Protein AF-A0A0L0UMS0-F1 (afdb_monomer)

Organism: NCBI:txid1165861

Solvent-accessible surface area (backbone atoms only — not comparable to full-atom values): 10016 Å² total; per-residue (Å²): 131,85,81,78,74,52,71,62,75,59,42,48,64,56,51,53,52,51,35,46,75,73,74,41,91,70,58,44,76,54,35,18,38,38,42,30,41,68,34,58,50,101,83,70,46,75,68,83,46,66,45,78,47,78,34,28,46,50,54,46,37,62,67,50,50,53,75,68,57,33,38,83,79,49,47,45,86,87,37,47,44,22,42,56,54,44,95,85,83,54,57,63,49,79,50,89,66,93,75,47,70,36,58,52,28,42,51,28,49,74,62,32,48,57,62,53,49,52,51,50,44,61,73,72,64,61,49,98,43,77,63,50,49,51,49,50,51,49,54,52,51,51,50,52,32,51,51,50,47,52,51,39,51,51,32,44,76,72,61,78,33,55,74,68,59,40,50,54,51,51,56,62,52,72,111

Structure (mmCIF, N/CA/C/O backbone):
data_AF-A0A0L0UMS0-F1
#
_entry.id   AF-A0A0L0UMS0-F1
#
loop_
_atom_site.group_PDB
_atom_site.id
_atom_site.type_symbol
_atom_site.label_atom_id
_atom_site.label_alt_id
_atom_site.label_comp_id
_atom_site.label_asym_id
_atom_site.label_entity_id
_atom_site.label_seq_id
_atom_site.pdbx_PDB_ins_code
_atom_site.Cartn_x
_atom_site.Cartn_y
_atom_site.Cartn_z
_atom_site.occupancy
_atom_site.B_iso_or_equiv
_atom_site.auth_seq_id
_atom_site.auth_comp_id
_atom_site.auth_asym_id
_atom_site.auth_atom_id
_atom_site.pdbx_PDB_model_num
ATOM 1 N N . MET A 1 1 ? -10.111 -7.925 28.839 1.00 44.91 1 MET A N 1
ATOM 2 C CA . MET A 1 1 ? -10.448 -7.737 27.411 1.00 44.91 1 MET A CA 1
ATOM 3 C C . MET A 1 1 ? -9.152 -7.805 26.624 1.00 44.91 1 MET A C 1
ATOM 5 O O . MET A 1 1 ? -8.238 -7.063 26.964 1.00 44.91 1 MET A O 1
ATOM 9 N N .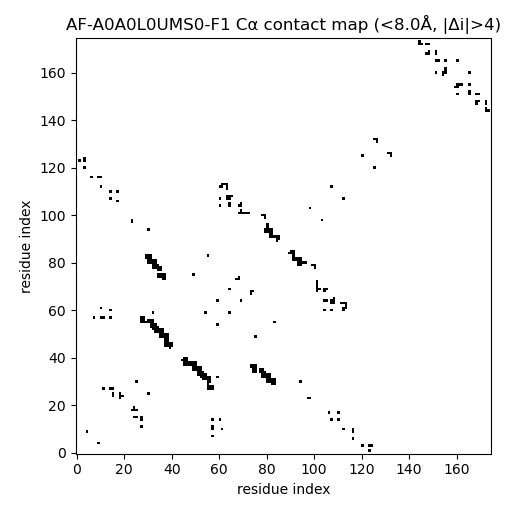 ALA A 1 2 ? -9.025 -8.723 25.664 1.00 52.72 2 ALA A N 1
ATOM 10 C CA . ALA A 1 2 ? -7.832 -8.788 24.820 1.00 52.72 2 ALA A CA 1
ATOM 11 C C . ALA A 1 2 ? -7.740 -7.506 23.973 1.00 52.72 2 ALA A C 1
ATOM 13 O O . ALA A 1 2 ? -8.737 -7.077 23.391 1.00 52.72 2 ALA A O 1
ATOM 14 N N . LYS A 1 3 ? -6.570 -6.860 23.952 1.00 70.75 3 LYS A N 1
ATOM 15 C CA . LYS A 1 3 ? -6.331 -5.658 23.145 1.00 70.75 3 LYS A CA 1
ATOM 16 C C . LYS A 1 3 ? -6.299 -6.077 21.671 1.00 70.75 3 LYS A C 1
ATOM 18 O O . LYS A 1 3 ? -5.411 -6.823 21.272 1.00 70.75 3 LYS A O 1
ATOM 23 N N . ILE A 1 4 ? -7.286 -5.637 20.891 1.00 76.75 4 ILE A N 1
ATOM 24 C CA . ILE A 1 4 ? -7.327 -5.849 19.437 1.00 76.75 4 ILE A CA 1
ATOM 25 C C . ILE A 1 4 ? -6.162 -5.075 18.812 1.00 76.75 4 ILE A C 1
ATOM 27 O O . ILE A 1 4 ? -5.968 -3.901 19.133 1.00 76.75 4 ILE A O 1
ATOM 31 N N . GLN A 1 5 ? 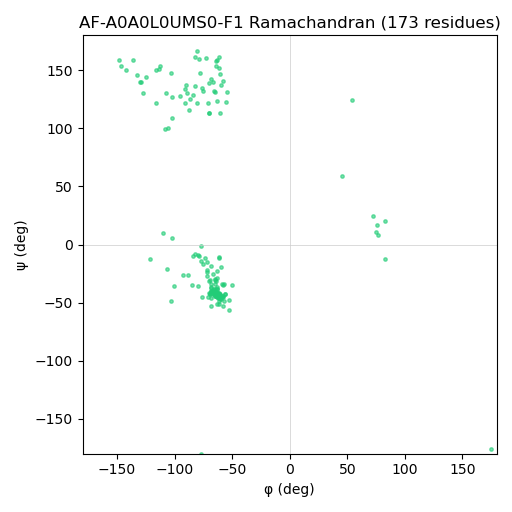-5.400 -5.731 17.938 1.00 78.44 5 GLN A N 1
ATOM 32 C CA . GLN A 1 5 ? -4.320 -5.091 17.193 1.00 78.44 5 GLN A CA 1
ATOM 33 C C . GLN A 1 5 ? -4.887 -4.065 16.213 1.00 78.44 5 GLN A C 1
ATOM 35 O O . GLN A 1 5 ? -5.901 -4.299 15.539 1.00 78.44 5 GLN A O 1
ATOM 40 N N . THR A 1 6 ? -4.211 -2.926 16.108 1.00 83.06 6 THR A N 1
ATOM 41 C CA . THR A 1 6 ? -4.464 -1.978 15.026 1.00 83.06 6 THR A CA 1
ATOM 42 C C . THR A 1 6 ? -4.135 -2.622 13.678 1.00 83.06 6 THR A C 1
ATOM 44 O O . THR A 1 6 ? -3.384 -3.593 13.588 1.00 83.06 6 THR A O 1
ATOM 47 N N . VAL A 1 7 ? -4.706 -2.078 12.604 1.00 80.31 7 VAL A N 1
ATOM 48 C CA . VAL A 1 7 ? -4.459 -2.580 11.246 1.00 80.31 7 VAL A CA 1
ATOM 49 C C . VAL A 1 7 ? -2.975 -2.518 10.867 1.00 80.31 7 VAL A C 1
ATOM 51 O O . VAL A 1 7 ? -2.488 -3.413 10.188 1.00 80.31 7 VAL A O 1
ATOM 54 N N . VAL A 1 8 ? -2.253 -1.506 11.358 1.00 81.62 8 VAL A N 1
ATOM 55 C CA . VAL A 1 8 ? -0.811 -1.332 11.138 1.00 81.62 8 VAL A CA 1
ATOM 56 C C . VAL A 1 8 ? -0.023 -2.426 11.856 1.00 81.62 8 VAL A C 1
ATOM 58 O O . VAL A 1 8 ? 0.710 -3.156 11.197 1.00 81.62 8 VAL A O 1
ATOM 61 N N . GLU A 1 9 ? -0.252 -2.611 13.163 1.00 83.38 9 GLU A N 1
ATOM 62 C CA . GLU A 1 9 ? 0.414 -3.652 13.968 1.00 83.38 9 GLU A CA 1
ATOM 63 C C . GLU A 1 9 ? 0.192 -5.064 13.397 1.00 83.38 9 GLU A C 1
ATOM 65 O O . GLU A 1 9 ? 1.082 -5.907 13.462 1.00 83.38 9 GLU A O 1
ATOM 70 N N . PHE A 1 10 ? -0.983 -5.317 12.812 1.00 86.56 10 PHE A N 1
ATOM 71 C CA . PHE A 1 10 ? -1.305 -6.595 12.181 1.00 86.56 10 PHE A CA 1
ATOM 72 C C . PHE A 1 10 ? -0.636 -6.772 10.809 1.00 86.56 10 PHE A C 1
ATOM 74 O O . PHE A 1 10 ? -0.129 -7.847 10.490 1.00 86.56 10 PHE A O 1
ATOM 81 N N . ALA A 1 11 ? -0.684 -5.742 9.964 1.00 89.00 11 ALA A N 1
ATOM 82 C CA . ALA A 1 11 ? -0.319 -5.856 8.556 1.00 89.00 11 ALA A CA 1
ATOM 83 C C . ALA A 1 11 ? 1.180 -5.700 8.296 1.00 89.00 11 ALA A C 1
ATOM 85 O O . ALA A 1 11 ? 1.709 -6.374 7.412 1.00 89.00 11 ALA A O 1
ATOM 86 N N . GLN A 1 12 ? 1.859 -4.844 9.061 1.00 90.12 12 GLN A N 1
ATOM 87 C CA . GLN A 1 12 ? 3.285 -4.571 8.904 1.00 90.12 12 GLN A CA 1
ATOM 88 C C . GLN A 1 12 ? 4.150 -5.845 8.909 1.00 90.12 12 GLN A C 1
ATOM 90 O O . GLN A 1 12 ? 4.813 -6.091 7.899 1.00 90.12 12 GLN A O 1
ATOM 95 N N . PRO A 1 13 ? 4.106 -6.714 9.941 1.00 94.88 13 PRO A N 1
ATOM 96 C CA . PRO A 1 13 ? 4.968 -7.898 9.973 1.00 94.88 13 PRO A CA 1
ATOM 97 C C . PRO A 1 13 ? 4.651 -8.898 8.850 1.00 94.88 13 PRO A C 1
ATOM 99 O O . PRO A 1 13 ? 5.540 -9.600 8.364 1.00 94.88 13 PRO A O 1
ATOM 102 N N . LEU A 1 14 ? 3.389 -8.967 8.409 1.00 94.75 14 LEU A N 1
ATOM 103 C CA . LEU A 1 14 ? 2.972 -9.838 7.306 1.00 94.75 14 LEU A CA 1
ATOM 104 C C . LEU A 1 14 ? 3.539 -9.356 5.968 1.00 94.75 14 LEU A C 1
ATOM 106 O O . LEU A 1 14 ? 4.015 -10.171 5.177 1.00 94.75 14 LEU A O 1
ATOM 110 N N . LEU A 1 15 ? 3.505 -8.044 5.731 1.00 94.25 15 LEU A N 1
ATOM 111 C CA . LEU A 1 15 ? 4.053 -7.440 4.524 1.00 94.25 15 LEU A CA 1
ATOM 112 C C . LEU A 1 15 ? 5.581 -7.548 4.483 1.00 94.25 15 LEU A C 1
ATOM 114 O O . LEU A 1 15 ? 6.127 -7.961 3.465 1.00 94.25 15 LEU A O 1
ATOM 118 N N . GLU A 1 16 ? 6.262 -7.235 5.587 1.00 95.12 16 GLU A N 1
ATOM 119 C CA . GLU A 1 16 ? 7.722 -7.364 5.701 1.00 95.12 16 GLU A CA 1
ATOM 120 C C . GLU A 1 16 ? 8.177 -8.804 5.429 1.00 95.12 16 GLU A C 1
ATOM 122 O O . GLU A 1 16 ? 9.110 -9.034 4.661 1.00 95.12 16 GLU A O 1
ATOM 127 N N . THR A 1 17 ? 7.471 -9.790 5.991 1.00 95.94 17 THR A N 1
ATOM 128 C CA . THR A 1 17 ? 7.754 -11.213 5.753 1.00 95.94 17 THR A CA 1
ATOM 129 C C . THR A 1 17 ? 7.553 -11.592 4.285 1.00 95.94 17 THR A C 1
ATOM 131 O O . THR A 1 17 ? 8.392 -12.283 3.707 1.00 95.94 17 THR A O 1
ATOM 134 N N . ALA A 1 18 ? 6.463 -11.133 3.662 1.00 95.50 18 ALA A N 1
ATOM 135 C CA . ALA A 1 18 ? 6.178 -11.415 2.256 1.00 95.50 18 ALA A CA 1
ATOM 136 C C . ALA A 1 18 ? 7.235 -10.805 1.321 1.00 95.50 18 ALA A C 1
ATOM 138 O O . ALA A 1 18 ? 7.735 -11.491 0.431 1.00 95.50 18 ALA A O 1
ATOM 139 N N . LEU A 1 19 ? 7.627 -9.549 1.560 1.00 95.56 19 LEU A N 1
ATOM 140 C CA . LEU A 1 19 ? 8.690 -8.878 0.809 1.00 95.56 19 LEU A CA 1
ATOM 141 C C . LEU A 1 19 ? 10.029 -9.600 0.968 1.00 95.56 19 LEU A C 1
ATOM 143 O O . LEU A 1 19 ? 10.700 -9.876 -0.027 1.00 95.56 19 LEU A O 1
ATOM 147 N N . LYS A 1 20 ? 10.376 -9.994 2.197 1.00 95.12 20 LYS A N 1
ATOM 148 C CA . LYS A 1 20 ? 11.607 -10.735 2.475 1.00 95.12 20 LYS A CA 1
ATOM 149 C C . LYS A 1 20 ? 11.644 -12.085 1.760 1.00 95.12 20 LYS A C 1
ATOM 151 O O . LYS A 1 20 ? 12.670 -12.437 1.186 1.00 95.12 20 LYS A O 1
ATOM 156 N N . HIS A 1 21 ? 10.536 -12.830 1.744 1.00 95.06 21 HIS A N 1
ATOM 157 C CA . HIS A 1 21 ? 10.436 -14.082 0.984 1.00 95.06 21 HIS A CA 1
ATOM 158 C C . HIS A 1 21 ? 10.561 -13.874 -0.530 1.00 95.06 21 HIS A C 1
ATOM 160 O O . HIS A 1 21 ? 11.109 -14.735 -1.212 1.00 95.06 21 HIS A O 1
ATOM 166 N N . ALA A 1 22 ? 10.107 -12.730 -1.045 1.00 92.81 22 ALA A N 1
ATOM 167 C CA . ALA A 1 22 ? 10.309 -12.332 -2.436 1.00 92.81 22 ALA A CA 1
ATOM 168 C C . ALA A 1 22 ? 11.734 -11.807 -2.725 1.00 92.81 22 ALA A C 1
ATOM 170 O O . ALA A 1 22 ? 12.042 -11.475 -3.865 1.00 92.81 22 ALA A O 1
ATOM 171 N N . GLY A 1 23 ? 12.617 -11.746 -1.719 1.00 94.00 23 GLY A N 1
ATOM 172 C CA . GLY A 1 23 ? 13.999 -11.280 -1.867 1.00 94.00 23 GLY A CA 1
ATOM 173 C C . GLY A 1 23 ? 14.154 -9.758 -1.833 1.00 94.00 23 GLY A C 1
ATOM 174 O O . GLY A 1 23 ? 15.159 -9.233 -2.313 1.00 94.00 23 GLY A O 1
ATOM 175 N N . HIS A 1 24 ? 13.176 -9.040 -1.279 1.00 93.38 24 HIS A N 1
ATOM 176 C CA . HIS A 1 24 ? 13.189 -7.586 -1.174 1.00 93.38 24 HIS A CA 1
ATOM 177 C C . HIS A 1 24 ? 13.207 -7.145 0.290 1.00 93.38 24 HIS A C 1
ATOM 179 O O . HIS A 1 24 ? 12.296 -7.446 1.056 1.00 93.38 24 HIS A O 1
ATOM 185 N N . GLU A 1 25 ? 14.228 -6.379 0.667 1.00 90.69 25 GLU A N 1
ATOM 186 C CA . GLU A 1 25 ? 14.317 -5.735 1.977 1.00 90.69 25 GLU A CA 1
ATOM 187 C C . GLU A 1 25 ? 14.101 -4.232 1.792 1.00 90.69 25 GLU A C 1
ATOM 189 O O . GLU A 1 25 ? 14.985 -3.504 1.345 1.00 90.69 25 GLU A O 1
ATOM 194 N N . LEU A 1 26 ? 12.878 -3.783 2.068 1.00 91.56 26 LEU A N 1
ATOM 195 C CA . LEU A 1 26 ? 12.476 -2.382 2.004 1.00 91.56 26 LEU A CA 1
ATOM 196 C C . LEU A 1 26 ? 11.795 -2.013 3.317 1.00 91.56 26 LEU A C 1
ATOM 198 O O . LEU A 1 26 ? 10.991 -2.786 3.838 1.00 91.56 26 LEU A O 1
ATOM 202 N N . ASP A 1 27 ? 12.077 -0.814 3.819 1.00 91.06 27 ASP A N 1
ATOM 203 C CA . ASP A 1 27 ? 11.333 -0.255 4.944 1.00 91.06 27 ASP A CA 1
ATOM 204 C C . ASP A 1 27 ? 9.915 0.089 4.470 1.00 91.06 27 ASP A C 1
ATOM 206 O O . ASP A 1 27 ? 9.730 0.972 3.626 1.00 91.06 27 ASP A O 1
ATOM 210 N N . VAL A 1 28 ? 8.916 -0.627 4.987 1.00 90.62 28 VAL A N 1
ATOM 211 C CA . VAL A 1 28 ? 7.530 -0.524 4.516 1.00 90.62 28 VAL A CA 1
ATOM 212 C C . VAL A 1 28 ? 6.829 0.777 4.915 1.00 90.62 28 VAL A C 1
ATOM 214 O O . VAL A 1 28 ? 5.786 1.107 4.340 1.00 90.62 28 VAL A O 1
ATOM 217 N N . GLU A 1 29 ? 7.382 1.530 5.867 1.00 88.19 29 GLU A N 1
ATOM 218 C CA . GLU A 1 29 ? 6.846 2.814 6.322 1.00 88.19 29 GLU A CA 1
ATOM 219 C C . GLU A 1 29 ? 7.575 4.013 5.711 1.00 88.19 29 GLU A C 1
ATOM 221 O O . GLU A 1 29 ? 6.943 5.039 5.436 1.00 88.19 29 GLU A O 1
ATOM 226 N N . GLN A 1 30 ? 8.888 3.891 5.502 1.00 87.94 30 GLN A N 1
ATOM 227 C CA . GLN A 1 30 ? 9.735 4.966 4.977 1.00 87.94 30 GLN A CA 1
ATOM 228 C C . GLN A 1 30 ? 9.879 4.929 3.455 1.00 87.94 30 GLN A C 1
ATOM 230 O O . GLN A 1 30 ? 10.090 5.971 2.829 1.00 87.94 30 GLN A O 1
ATOM 235 N N . THR A 1 31 ? 9.730 3.754 2.840 1.00 92.25 31 THR A N 1
ATOM 236 C CA . THR A 1 31 ? 9.681 3.634 1.381 1.00 92.25 31 THR A CA 1
ATOM 237 C C . THR A 1 31 ? 8.264 3.910 0.905 1.00 92.25 31 THR A C 1
ATOM 239 O O . THR A 1 31 ? 7.292 3.307 1.372 1.00 92.25 31 THR A O 1
ATOM 242 N N . CYS A 1 32 ? 8.136 4.814 -0.059 1.00 92.38 32 CYS A N 1
ATOM 243 C CA . CYS A 1 32 ? 6.863 5.183 -0.648 1.00 92.38 32 CYS A CA 1
ATOM 244 C C . CYS A 1 32 ? 6.771 4.760 -2.114 1.00 92.38 32 CYS A C 1
ATOM 246 O O . CYS A 1 32 ? 7.752 4.724 -2.850 1.00 92.38 32 CYS A O 1
ATOM 248 N N . LEU A 1 33 ? 5.549 4.490 -2.556 1.00 93.31 33 LEU A N 1
ATOM 249 C CA . LEU A 1 33 ? 5.178 4.342 -3.953 1.00 93.31 33 LEU A CA 1
ATOM 250 C C . LEU A 1 33 ? 4.650 5.669 -4.468 1.00 93.31 33 LEU A C 1
ATOM 252 O O . LEU A 1 33 ? 3.716 6.230 -3.895 1.00 93.31 33 LEU A O 1
ATOM 256 N N . ARG A 1 34 ? 5.203 6.144 -5.583 1.00 93.94 34 ARG A N 1
ATOM 257 C CA . ARG A 1 34 ? 4.610 7.202 -6.402 1.00 93.94 34 ARG A CA 1
AT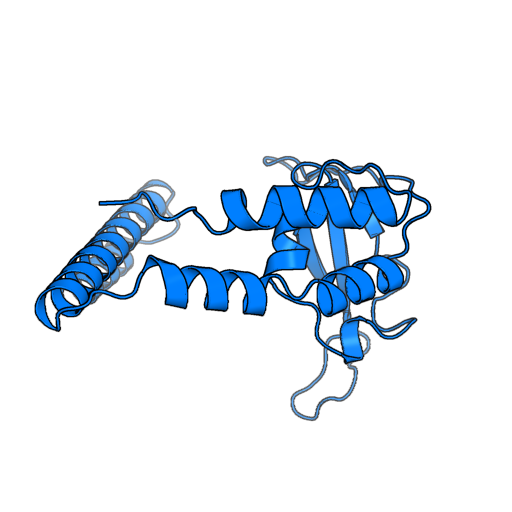OM 258 C C . ARG A 1 34 ? 3.973 6.546 -7.618 1.00 93.94 34 ARG A C 1
ATOM 260 O O . ARG A 1 34 ? 4.677 6.061 -8.500 1.00 93.94 34 ARG A O 1
ATOM 267 N N . LEU A 1 35 ? 2.646 6.536 -7.660 1.00 92.25 35 LEU A N 1
ATOM 268 C CA . LEU A 1 35 ? 1.864 5.910 -8.724 1.00 92.25 35 LEU A CA 1
ATOM 269 C C . LEU A 1 35 ? 1.235 6.979 -9.605 1.00 92.25 35 LEU A C 1
ATOM 271 O O . LEU A 1 35 ? 0.582 7.892 -9.101 1.00 92.25 35 LEU A O 1
ATOM 275 N N . TYR A 1 36 ? 1.388 6.844 -10.915 1.00 92.69 36 TYR A N 1
ATOM 276 C CA . TYR A 1 36 ? 0.702 7.667 -11.904 1.00 92.69 36 TYR A CA 1
ATOM 277 C C . TYR A 1 36 ? -0.398 6.833 -12.552 1.00 92.69 36 TYR A C 1
ATOM 279 O O . TYR A 1 36 ? -0.144 6.003 -13.427 1.00 92.69 36 TYR A O 1
ATOM 287 N N . VAL A 1 37 ? -1.620 7.053 -12.075 1.00 89.62 37 VAL A N 1
ATOM 288 C CA . VAL A 1 37 ? -2.819 6.316 -12.481 1.00 89.62 37 VAL A CA 1
ATOM 289 C C . VAL A 1 37 ? -3.449 7.019 -13.683 1.00 89.62 37 VAL A C 1
ATOM 291 O O . VAL A 1 37 ? -3.628 8.241 -13.612 1.00 89.62 37 VAL A O 1
ATOM 294 N N . PRO A 1 38 ? -3.775 6.310 -14.777 1.00 89.38 38 PRO A N 1
ATOM 295 C CA . PRO A 1 38 ? -4.449 6.919 -15.919 1.00 89.38 38 PRO A CA 1
ATOM 296 C C . PRO A 1 38 ? -5.798 7.512 -15.496 1.00 89.38 38 PRO A C 1
ATOM 298 O O . PRO A 1 38 ? -6.540 6.914 -14.720 1.00 89.38 38 PRO A O 1
ATOM 301 N N . VAL A 1 39 ? -6.106 8.710 -15.990 1.00 90.44 39 VAL A N 1
ATOM 302 C CA . VAL A 1 39 ? -7.399 9.361 -15.765 1.00 90.44 39 VAL A CA 1
ATOM 303 C C . VAL A 1 39 ? -8.373 8.893 -16.834 1.00 90.44 39 VAL A C 1
ATOM 305 O O . VAL A 1 39 ? -8.111 9.034 -18.035 1.00 90.44 39 VAL A O 1
ATOM 308 N N . GLU A 1 40 ? -9.504 8.372 -16.387 1.00 89.50 40 GLU A N 1
ATOM 309 C CA . GLU A 1 40 ? -10.608 7.943 -17.238 1.00 89.50 40 GLU A CA 1
ATOM 310 C C . GLU A 1 40 ? -11.747 8.967 -17.206 1.00 89.50 40 GLU A C 1
ATOM 312 O O . GLU A 1 40 ? -11.952 9.660 -16.206 1.00 89.50 40 GLU A O 1
ATOM 317 N N . ASP A 1 41 ? -12.460 9.097 -18.325 1.00 89.56 41 ASP A N 1
ATOM 318 C CA . ASP A 1 41 ? -13.697 9.870 -18.397 1.00 89.56 41 ASP A CA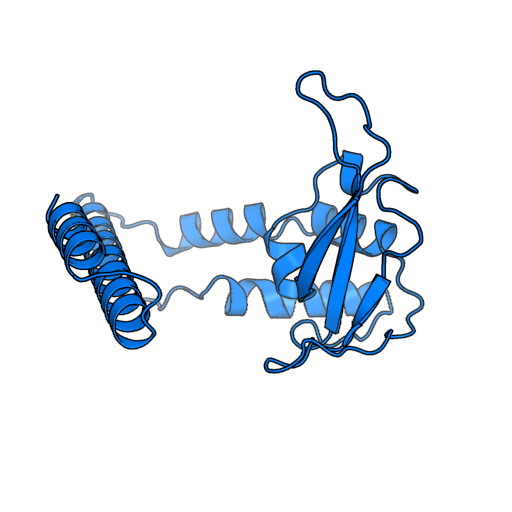 1
ATOM 319 C C . ASP A 1 41 ? -14.884 9.103 -17.781 1.00 89.56 41 ASP A C 1
ATOM 321 O O . ASP A 1 41 ? -14.756 7.970 -17.314 1.00 89.56 41 ASP A O 1
ATOM 325 N N . ALA A 1 42 ? -16.074 9.711 -17.793 1.00 88.69 42 ALA A N 1
ATOM 326 C CA . ALA A 1 42 ? -17.293 9.099 -17.253 1.00 88.69 42 ALA A CA 1
ATOM 327 C C . ALA A 1 42 ? -17.710 7.786 -17.954 1.00 88.69 42 ALA A C 1
ATOM 329 O O . ALA A 1 42 ? -18.601 7.094 -17.465 1.00 88.69 42 ALA A O 1
ATOM 330 N N . PHE A 1 43 ? -17.085 7.443 -19.084 1.00 87.50 43 PHE A N 1
ATOM 331 C CA . PHE A 1 43 ? -17.340 6.237 -19.867 1.00 87.50 43 PHE A CA 1
ATOM 332 C C . PHE A 1 43 ? -16.181 5.228 -19.790 1.00 87.50 43 PHE A C 1
ATOM 334 O O . PHE A 1 43 ? -16.167 4.265 -20.559 1.00 87.50 43 PHE A O 1
ATOM 341 N N . GLY A 1 44 ? -15.206 5.437 -18.895 1.00 82.12 44 GLY A N 1
ATOM 342 C CA . GLY A 1 44 ? -14.058 4.544 -18.714 1.00 82.12 44 GLY A CA 1
ATOM 343 C C . GLY A 1 44 ? -12.996 4.662 -19.812 1.00 82.12 44 GLY A C 1
ATOM 344 O O . GLY A 1 44 ? -12.173 3.764 -19.980 1.00 82.12 44 GLY A O 1
ATOM 345 N N . ARG A 1 45 ? -13.002 5.737 -20.613 1.00 86.38 45 ARG A N 1
ATOM 346 C CA . ARG A 1 45 ? -11.991 5.947 -21.660 1.00 86.38 45 ARG A CA 1
ATOM 347 C C . ARG A 1 45 ? -10.822 6.748 -21.116 1.00 86.38 45 ARG A C 1
ATOM 349 O O . ARG A 1 45 ? -11.004 7.795 -20.496 1.00 86.38 45 ARG A O 1
ATOM 356 N N . ARG A 1 46 ? -9.601 6.294 -21.411 1.00 87.44 46 ARG A N 1
ATOM 357 C CA . ARG A 1 46 ? -8.374 7.004 -21.031 1.00 87.44 46 ARG A CA 1
ATOM 358 C C . ARG A 1 46 ? -8.316 8.368 -21.716 1.00 87.44 46 ARG A C 1
ATOM 360 O O . ARG A 1 46 ? -8.307 8.462 -22.939 1.00 87.44 46 ARG A O 1
ATOM 367 N N . THR A 1 47 ? -8.197 9.411 -20.906 1.00 88.56 47 THR A N 1
ATOM 368 C CA . THR A 1 47 ? -8.104 10.814 -21.350 1.00 88.56 47 THR A CA 1
ATOM 369 C C . THR A 1 47 ? -6.692 11.228 -21.776 1.00 88.56 47 THR A C 1
ATOM 371 O O . THR A 1 47 ? -6.491 12.333 -22.268 1.00 88.56 47 THR A O 1
ATOM 374 N N . GLY A 1 48 ? -5.693 10.368 -21.544 1.00 86.88 48 GLY A N 1
ATOM 375 C CA . GLY A 1 48 ? -4.268 10.684 -21.704 1.00 86.88 48 GLY A CA 1
ATOM 376 C C . GLY A 1 48 ? -3.647 11.408 -20.500 1.00 86.88 48 GLY A C 1
ATOM 377 O O . GLY A 1 48 ? -2.424 11.480 -20.404 1.00 86.88 48 GLY A O 1
ATOM 378 N N . GLY A 1 49 ? -4.464 11.897 -19.561 1.00 90.44 49 GLY A N 1
ATOM 379 C CA . GLY A 1 49 ? -4.002 12.458 -18.294 1.00 90.44 49 GLY A CA 1
ATOM 380 C C . GLY A 1 49 ? -3.642 11.386 -17.264 1.00 90.44 49 GLY A C 1
ATOM 381 O O . GLY A 1 49 ? -4.121 10.252 -17.327 1.00 90.44 49 GLY A O 1
ATOM 382 N N . PHE A 1 50 ? -2.832 11.767 -16.275 1.00 91.00 50 PHE A N 1
ATOM 383 C CA . PHE A 1 50 ? -2.478 10.915 -15.141 1.00 91.00 50 PHE A CA 1
ATOM 384 C C . PHE A 1 50 ? -2.691 11.653 -13.824 1.00 91.00 50 PHE A C 1
ATOM 386 O O . PHE A 1 50 ? -2.345 12.826 -13.691 1.00 91.00 50 PHE A O 1
ATOM 393 N N . LYS A 1 51 ? -3.214 10.942 -12.824 1.00 90.31 51 LYS A N 1
ATOM 394 C CA . LYS A 1 51 ? -3.281 11.410 -11.442 1.00 90.31 51 LYS A CA 1
ATOM 395 C C . LYS A 1 51 ? -2.173 10.746 -10.639 1.00 90.31 51 LYS A C 1
ATOM 397 O O . LYS A 1 51 ? -2.074 9.520 -10.611 1.00 90.31 51 LYS A O 1
ATOM 402 N N . SER A 1 52 ? -1.365 11.550 -9.954 1.00 89.38 52 SER A N 1
ATOM 403 C CA . SER A 1 52 ? -0.355 11.024 -9.042 1.00 89.38 52 SER A CA 1
ATOM 404 C C . SER A 1 52 ? -0.958 10.680 -7.682 1.00 89.38 52 SER A C 1
ATOM 406 O O . SER A 1 52 ? -1.701 11.483 -7.114 1.00 89.38 52 SER A O 1
ATOM 408 N N . LYS A 1 53 ? -0.580 9.532 -7.130 1.00 89.44 53 LYS A N 1
ATOM 409 C CA . LYS A 1 53 ? -0.839 9.137 -5.744 1.00 89.44 53 LYS A CA 1
ATOM 410 C C . LYS A 1 53 ? 0.487 8.778 -5.069 1.00 89.44 53 LYS A C 1
ATOM 412 O O . LYS A 1 53 ? 1.364 8.213 -5.723 1.00 89.44 53 LYS A O 1
ATOM 417 N N . THR A 1 54 ? 0.624 9.095 -3.782 1.00 87.50 54 THR A N 1
ATOM 418 C CA . THR A 1 54 ? 1.773 8.680 -2.965 1.00 87.50 54 THR A CA 1
ATOM 419 C C . THR A 1 54 ? 1.301 7.989 -1.703 1.00 87.50 54 THR A C 1
ATOM 421 O O . THR A 1 54 ? 0.463 8.537 -0.992 1.00 87.50 54 THR A O 1
ATOM 424 N N . PHE A 1 55 ? 1.868 6.819 -1.427 1.00 89.56 55 PHE A N 1
ATOM 425 C CA . PHE A 1 55 ? 1.583 6.015 -0.239 1.00 89.56 55 PHE A CA 1
ATOM 426 C C . PHE A 1 55 ? 2.872 5.363 0.252 1.00 89.56 55 PHE A C 1
ATOM 428 O O . PHE A 1 55 ? 3.721 5.040 -0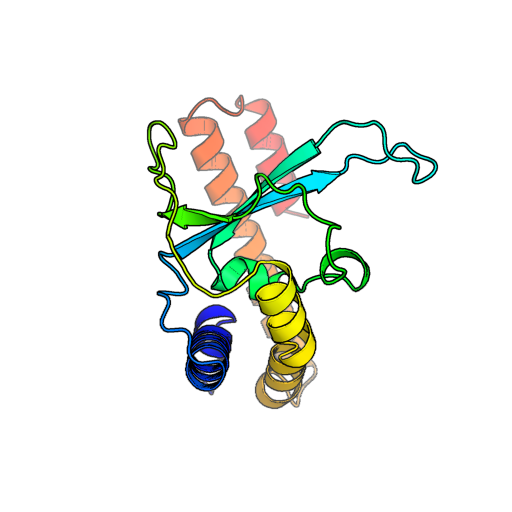.576 1.00 89.56 55 PHE A O 1
ATOM 435 N N . SER A 1 56 ? 3.026 5.112 1.554 1.00 91.62 56 SER A N 1
ATOM 436 C CA . SER A 1 56 ? 4.025 4.125 2.001 1.00 91.62 56 SER A CA 1
ATOM 437 C C . SER A 1 56 ? 3.695 2.733 1.445 1.00 91.62 56 SER A C 1
ATOM 439 O O . SER A 1 56 ? 2.553 2.486 1.042 1.00 91.62 56 SER A O 1
ATOM 441 N N . LEU A 1 57 ? 4.660 1.806 1.422 1.00 92.44 57 LEU A N 1
ATOM 442 C CA . LEU A 1 57 ? 4.388 0.423 0.996 1.00 92.44 57 LEU A CA 1
ATOM 443 C C . LEU A 1 57 ? 3.275 -0.206 1.832 1.00 92.44 57 LEU A C 1
ATOM 445 O O . LEU A 1 57 ? 2.361 -0.816 1.281 1.00 92.44 57 LEU A O 1
ATOM 449 N N . LEU A 1 58 ? 3.302 0.012 3.149 1.00 90.06 58 LEU A N 1
ATOM 450 C CA . LEU A 1 58 ? 2.260 -0.476 4.043 1.00 90.06 58 LEU A CA 1
ATOM 451 C C . LEU A 1 58 ? 0.889 0.110 3.693 1.00 90.06 58 LEU A C 1
ATOM 453 O O . LEU A 1 58 ? -0.091 -0.624 3.585 1.00 90.06 58 LEU A O 1
ATOM 457 N N . GLN A 1 59 ? 0.807 1.424 3.477 1.00 86.75 59 GLN A N 1
ATOM 458 C CA . GLN A 1 59 ? -0.446 2.071 3.091 1.00 86.75 59 GLN A CA 1
ATOM 459 C C . GLN A 1 59 ? -0.953 1.561 1.741 1.00 86.75 59 GLN A C 1
ATOM 461 O O . GLN A 1 59 ? -2.149 1.317 1.600 1.00 86.75 59 GLN A O 1
ATOM 466 N N . ALA A 1 60 ? -0.072 1.384 0.757 1.00 87.56 60 ALA A N 1
ATOM 467 C CA . ALA A 1 60 ? -0.442 0.849 -0.547 1.00 87.56 60 ALA A CA 1
ATOM 468 C C . ALA A 1 60 ? -0.984 -0.583 -0.433 1.00 87.56 60 ALA A C 1
ATOM 470 O O . ALA A 1 60 ? -2.052 -0.874 -0.964 1.00 87.56 60 ALA A O 1
ATOM 471 N N . ALA A 1 61 ? -0.311 -1.443 0.336 1.00 88.44 61 ALA A N 1
ATOM 472 C CA . ALA A 1 61 ? -0.747 -2.815 0.568 1.00 88.44 61 ALA A CA 1
ATOM 473 C C . ALA A 1 61 ? -2.102 -2.882 1.295 1.00 88.44 61 ALA A C 1
ATOM 475 O O . ALA A 1 61 ? -2.935 -3.724 0.974 1.00 88.44 61 ALA A O 1
ATOM 476 N N . LEU A 1 62 ? -2.357 -1.965 2.234 1.00 84.94 62 LEU A N 1
ATOM 477 C CA . LEU A 1 62 ? -3.637 -1.862 2.942 1.00 84.94 62 LEU A CA 1
ATOM 478 C C . LEU A 1 62 ? -4.787 -1.332 2.083 1.00 84.94 62 LEU A C 1
ATOM 480 O O . LEU A 1 62 ? -5.941 -1.649 2.367 1.00 84.94 62 LEU A O 1
ATOM 484 N N . ASN A 1 63 ? -4.500 -0.523 1.060 1.00 79.19 63 ASN A N 1
ATOM 485 C CA . ASN A 1 63 ? -5.532 -0.053 0.137 1.00 79.19 63 ASN A CA 1
ATOM 486 C C . ASN A 1 63 ? -5.999 -1.148 -0.832 1.00 79.19 63 ASN A C 1
ATOM 488 O O . ASN A 1 63 ? -7.044 -0.945 -1.438 1.00 79.19 63 ASN A O 1
ATOM 492 N N . ASN A 1 64 ? -5.291 -2.289 -0.900 1.00 70.31 64 ASN A N 1
ATOM 493 C CA . ASN A 1 64 ? -5.466 -3.381 -1.860 1.00 70.31 64 ASN A CA 1
ATOM 494 C C . ASN A 1 64 ? -5.406 -2.892 -3.323 1.00 70.31 64 ASN A C 1
ATOM 496 O O . ASN A 1 64 ? -6.156 -2.024 -3.751 1.00 70.31 64 ASN A O 1
ATOM 500 N N . PHE A 1 65 ? -4.520 -3.475 -4.129 1.00 83.75 65 PHE A N 1
ATOM 501 C CA . PHE A 1 65 ? -4.498 -3.181 -5.563 1.00 83.75 65 PHE A CA 1
ATOM 502 C C . PHE A 1 65 ? -5.641 -3.904 -6.269 1.00 83.75 65 PHE A C 1
ATOM 504 O O . PHE A 1 65 ? -5.857 -5.103 -6.052 1.00 83.75 65 PHE A O 1
ATOM 511 N N . GLU A 1 66 ? -6.346 -3.202 -7.149 1.00 80.62 66 GLU A N 1
ATOM 512 C CA . GLU A 1 66 ? -7.369 -3.825 -7.988 1.00 80.62 66 GLU A CA 1
ATOM 513 C C . GLU A 1 66 ? -6.734 -4.691 -9.087 1.00 80.62 66 GLU A C 1
ATOM 515 O O . GLU A 1 66 ? -5.557 -4.557 -9.417 1.00 80.62 66 GLU A O 1
ATOM 520 N N . GLU A 1 67 ? -7.501 -5.620 -9.661 1.00 82.75 67 GLU A N 1
ATOM 521 C CA . GLU A 1 67 ? -7.005 -6.520 -10.715 1.00 82.75 67 GLU A CA 1
ATOM 522 C C . GLU A 1 67 ? -6.334 -5.791 -11.893 1.00 82.75 67 GLU A C 1
ATOM 524 O O . GLU A 1 67 ? -5.207 -6.157 -12.234 1.00 82.75 67 GLU A O 1
ATOM 529 N N . PRO A 1 68 ? -6.932 -4.731 -12.481 1.00 83.06 68 PRO A N 1
ATOM 530 C CA . PRO A 1 68 ? -6.267 -3.984 -13.543 1.00 83.06 68 PRO A CA 1
ATOM 531 C C . PRO A 1 68 ? -4.981 -3.300 -13.070 1.00 83.06 68 PRO A C 1
ATOM 533 O O . PRO A 1 68 ? -4.069 -3.140 -13.872 1.00 83.06 68 PRO A O 1
ATOM 536 N N . GLU A 1 69 ? -4.870 -2.932 -11.792 1.00 84.62 69 GLU A N 1
ATOM 537 C CA . GLU A 1 69 ? -3.691 -2.249 -11.250 1.00 84.62 69 GLU A CA 1
ATOM 538 C C . GLU A 1 69 ? -2.471 -3.173 -11.128 1.00 84.62 69 GLU A C 1
ATOM 540 O O . GLU A 1 69 ? -1.338 -2.697 -11.160 1.00 84.62 69 GLU A O 1
ATOM 545 N N . ALA A 1 70 ? -2.681 -4.488 -11.034 1.00 84.94 70 ALA A N 1
ATOM 546 C CA . ALA A 1 70 ? -1.602 -5.475 -11.051 1.00 84.94 70 ALA A CA 1
ATOM 547 C C . ALA A 1 70 ? -1.149 -5.859 -12.470 1.00 84.94 70 ALA A C 1
ATOM 549 O O . ALA A 1 70 ? -0.127 -6.526 -12.630 1.00 84.94 70 ALA A O 1
ATOM 550 N N . ALA A 1 71 ? -1.882 -5.445 -13.508 1.00 85.06 71 ALA A N 1
ATOM 551 C CA . ALA A 1 71 ? -1.514 -5.753 -14.881 1.00 85.06 71 ALA A CA 1
ATOM 552 C C . ALA A 1 71 ? -0.256 -4.967 -15.315 1.00 85.06 71 ALA A C 1
ATOM 554 O O . ALA A 1 71 ? -0.150 -3.761 -15.048 1.00 85.06 71 ALA A O 1
ATOM 555 N N . PRO A 1 72 ? 0.677 -5.600 -16.053 1.00 85.44 72 PRO A N 1
ATOM 556 C CA . PRO A 1 72 ? 1.836 -4.908 -16.603 1.00 85.44 72 PRO A CA 1
ATOM 557 C C . PRO A 1 72 ? 1.429 -3.689 -17.441 1.00 85.44 72 PRO A C 1
ATOM 559 O O . PRO A 1 72 ? 0.568 -3.771 -18.316 1.00 85.44 72 PRO A O 1
ATOM 562 N N . GLY A 1 73 ? 2.061 -2.543 -17.180 1.00 83.38 73 GLY A N 1
ATOM 563 C CA . GLY A 1 73 ? 1.814 -1.305 -17.927 1.00 83.38 73 GLY A CA 1
ATOM 564 C C . GLY A 1 73 ? 0.503 -0.582 -17.593 1.00 83.38 73 GLY A C 1
ATOM 565 O O . GLY A 1 73 ? 0.139 0.357 -18.305 1.00 83.38 73 GLY A O 1
ATOM 566 N N . PHE A 1 74 ? -0.211 -0.975 -16.530 1.00 86.44 74 PHE A N 1
ATOM 567 C CA . PHE A 1 74 ? -1.356 -0.202 -16.042 1.00 86.44 74 PHE A CA 1
ATOM 568 C C . PHE A 1 74 ? -0.932 1.188 -15.553 1.00 86.44 74 PHE A C 1
ATOM 570 O O . PHE A 1 74 ? -1.486 2.207 -15.973 1.00 86.44 74 PHE A O 1
ATOM 577 N N . PHE A 1 75 ? 0.074 1.227 -14.680 1.00 87.62 75 PHE A N 1
ATOM 578 C CA . PHE A 1 75 ? 0.674 2.471 -14.219 1.00 87.62 75 PHE A CA 1
ATOM 579 C C . PHE A 1 75 ? 1.625 3.038 -15.276 1.00 87.62 75 PHE A C 1
ATOM 581 O O . PHE A 1 75 ? 2.299 2.299 -15.994 1.00 87.62 75 PHE A O 1
ATOM 588 N N . ASN A 1 76 ? 1.722 4.368 -15.344 1.00 91.81 76 ASN A N 1
ATOM 589 C CA . ASN A 1 76 ? 2.709 5.023 -16.203 1.00 91.81 76 ASN A CA 1
ATOM 590 C C . ASN A 1 76 ? 4.138 4.617 -15.792 1.00 91.81 76 ASN A C 1
ATOM 592 O O . ASN A 1 76 ? 4.410 4.476 -14.598 1.00 91.81 76 ASN A O 1
ATOM 596 N N . SER A 1 77 ? 5.060 4.525 -16.755 1.00 88.31 77 SER A N 1
ATOM 597 C CA . SER A 1 77 ? 6.475 4.179 -16.532 1.00 88.31 77 SER A CA 1
ATOM 598 C C . SER A 1 77 ? 7.227 5.144 -15.607 1.00 88.31 77 SER A C 1
ATOM 600 O O . SER A 1 77 ? 8.247 4.776 -15.032 1.00 88.31 77 SER A O 1
ATOM 602 N N . ALA A 1 78 ? 6.724 6.366 -15.416 1.00 89.88 78 ALA A N 1
ATOM 603 C CA . ALA A 1 78 ? 7.251 7.311 -14.436 1.00 89.88 78 ALA A CA 1
ATOM 604 C C . ALA A 1 78 ? 7.003 6.876 -12.980 1.00 89.88 78 ALA A C 1
ATOM 606 O O . ALA A 1 78 ? 7.685 7.384 -12.080 1.00 89.88 78 ALA A O 1
ATOM 607 N N . SER A 1 79 ? 6.059 5.955 -12.746 1.00 93.00 79 SER A N 1
ATOM 608 C CA . SER A 1 79 ? 5.761 5.392 -11.424 1.00 93.00 79 SER A CA 1
ATOM 609 C C . SER A 1 79 ? 6.971 4.658 -10.855 1.00 93.00 79 SER A C 1
ATOM 611 O O . SER A 1 79 ? 7.832 4.179 -11.592 1.00 93.00 79 SER A O 1
ATOM 613 N N . GLY A 1 80 ? 7.078 4.599 -9.533 1.00 94.75 80 GLY A N 1
ATOM 614 C CA . GLY A 1 80 ? 8.258 4.021 -8.905 1.00 94.75 80 GLY A CA 1
ATOM 615 C C . GLY A 1 80 ? 8.271 4.139 -7.393 1.00 94.75 80 GLY A C 1
ATOM 616 O O . GLY A 1 80 ? 7.335 4.653 -6.778 1.00 94.75 80 GLY A O 1
ATOM 617 N N . PHE A 1 81 ? 9.380 3.683 -6.825 1.00 95.88 81 PHE A N 1
ATOM 618 C CA . PHE A 1 81 ? 9.682 3.787 -5.408 1.00 95.88 81 PHE A CA 1
ATOM 619 C C . PHE A 1 81 ? 10.430 5.088 -5.145 1.00 95.88 81 PHE A C 1
ATOM 621 O O . PHE A 1 81 ? 11.309 5.487 -5.915 1.00 95.88 81 PHE A O 1
ATOM 628 N N . ILE A 1 82 ? 10.053 5.762 -4.071 1.00 95.00 82 ILE A N 1
ATOM 629 C CA . ILE A 1 82 ? 10.631 7.026 -3.641 1.00 95.00 82 ILE A CA 1
ATOM 630 C C . ILE A 1 82 ? 10.867 7.003 -2.134 1.00 95.00 82 ILE A C 1
ATOM 632 O O . ILE A 1 82 ? 10.235 6.228 -1.409 1.00 95.00 82 ILE A O 1
ATOM 636 N N . THR A 1 83 ? 11.756 7.865 -1.656 1.00 91.75 83 THR A N 1
ATOM 637 C CA . THR A 1 83 ? 11.817 8.183 -0.231 1.00 91.75 83 THR A CA 1
ATOM 638 C C . THR A 1 83 ? 10.523 8.870 0.192 1.00 91.75 83 THR A C 1
ATOM 640 O O . THR A 1 83 ? 9.789 9.425 -0.636 1.00 91.75 83 THR A O 1
ATOM 643 N N . ARG A 1 84 ? 10.217 8.819 1.488 1.00 86.50 84 ARG A N 1
ATOM 644 C CA . ARG A 1 84 ? 9.097 9.572 2.041 1.00 86.50 84 ARG A CA 1
ATOM 645 C C . ARG A 1 84 ? 9.261 11.058 1.689 1.00 86.50 84 ARG A C 1
ATOM 647 O O . ARG A 1 84 ? 10.302 11.622 2.030 1.00 86.50 84 ARG A O 1
ATOM 654 N N . PRO A 1 85 ? 8.279 11.680 1.007 1.00 86.88 85 PRO A N 1
ATOM 655 C CA . PRO A 1 85 ? 8.348 13.101 0.713 1.00 86.88 85 PRO A CA 1
ATOM 656 C C . PRO A 1 85 ? 8.462 13.907 2.000 1.00 86.88 85 PRO A C 1
ATOM 658 O O . PRO A 1 85 ? 7.802 13.568 2.986 1.00 86.88 85 PRO A O 1
ATOM 661 N N . ASP A 1 86 ? 9.273 14.959 1.984 1.00 85.88 86 ASP A N 1
ATOM 662 C CA . ASP A 1 86 ? 9.347 15.866 3.124 1.00 85.88 86 ASP A CA 1
ATOM 663 C C . ASP A 1 86 ? 7.994 16.582 3.357 1.00 85.88 86 ASP A C 1
ATOM 665 O O . ASP A 1 86 ? 7.194 16.767 2.435 1.00 85.88 86 ASP A O 1
ATOM 669 N N . ASP A 1 87 ? 7.734 16.993 4.599 1.00 79.88 87 ASP A N 1
ATOM 670 C CA . ASP A 1 87 ? 6.461 17.617 4.980 1.00 79.88 87 ASP A CA 1
ATOM 671 C C . ASP A 1 87 ? 6.357 19.113 4.600 1.00 79.88 87 ASP A C 1
ATOM 673 O O . ASP A 1 87 ? 5.287 19.707 4.748 1.00 79.88 87 ASP A O 1
ATOM 677 N N . THR A 1 88 ? 7.440 19.757 4.148 1.00 80.88 88 THR A N 1
ATOM 678 C CA . THR A 1 88 ? 7.505 21.216 3.929 1.00 80.88 88 THR A CA 1
ATOM 679 C C . THR A 1 88 ? 7.391 21.613 2.456 1.00 80.88 88 THR A C 1
ATOM 681 O O . THR A 1 88 ? 6.613 22.500 2.111 1.00 80.88 88 THR A O 1
ATOM 684 N N . LEU A 1 89 ? 8.157 20.965 1.589 1.00 82.38 89 LEU A N 1
ATOM 685 C CA . LEU A 1 89 ? 8.299 21.194 0.155 1.00 82.38 89 LEU A CA 1
ATOM 686 C C . LEU A 1 89 ? 7.950 19.947 -0.675 1.00 82.38 89 LEU A C 1
ATOM 688 O O . LEU A 1 89 ? 7.762 20.055 -1.889 1.00 82.38 89 LEU A O 1
ATOM 692 N N . GLY A 1 90 ? 7.822 18.775 -0.046 1.00 84.00 90 GLY A N 1
ATOM 693 C CA . GLY A 1 90 ? 7.466 17.530 -0.721 1.00 84.00 90 GLY A CA 1
ATOM 694 C C . GLY A 1 90 ? 8.586 16.965 -1.589 1.00 84.00 90 GLY A C 1
ATOM 695 O O . GLY A 1 90 ? 8.297 16.242 -2.548 1.00 84.00 90 GLY A O 1
ATOM 696 N N . HIS A 1 91 ? 9.849 17.294 -1.301 1.00 88.19 91 HIS A N 1
ATOM 697 C CA . HIS A 1 91 ? 10.985 16.713 -2.001 1.00 88.19 91 HIS A CA 1
ATOM 698 C C . HIS A 1 91 ? 11.133 15.236 -1.654 1.00 88.19 91 HIS A C 1
ATOM 700 O O . HIS A 1 91 ? 10.914 14.806 -0.524 1.00 88.19 91 HIS A O 1
ATOM 706 N N . PHE A 1 92 ? 11.514 14.458 -2.661 1.00 91.56 92 PHE A N 1
ATOM 707 C CA . PHE A 1 92 ? 11.772 13.033 -2.547 1.00 91.56 92 PHE A CA 1
ATOM 708 C C . PHE A 1 92 ? 12.866 12.632 -3.534 1.00 91.56 92 PHE A C 1
ATOM 710 O O . PHE A 1 92 ? 13.080 13.286 -4.558 1.00 91.56 92 PHE A O 1
ATOM 717 N N . GLU A 1 93 ? 13.504 11.505 -3.258 1.00 93.19 93 GLU A N 1
ATOM 718 C CA . GLU A 1 93 ? 14.474 10.870 -4.144 1.00 93.19 93 GLU A CA 1
ATOM 719 C C . GLU A 1 93 ? 13.910 9.547 -4.658 1.00 93.19 93 GLU A C 1
ATOM 721 O O . GLU A 1 93 ? 13.064 8.931 -4.008 1.00 93.19 93 GLU A O 1
ATOM 726 N N . ARG A 1 94 ? 14.353 9.094 -5.837 1.00 94.56 94 ARG A N 1
ATOM 727 C CA . ARG A 1 94 ? 13.977 7.760 -6.329 1.00 94.56 94 ARG A CA 1
ATOM 728 C C . ARG A 1 94 ? 14.760 6.704 -5.559 1.00 94.56 94 ARG A C 1
ATOM 730 O O . ARG A 1 94 ? 15.979 6.785 -5.460 1.00 94.56 94 ARG A O 1
ATOM 737 N N . VAL A 1 95 ? 14.055 5.687 -5.082 1.00 93.56 95 VAL A N 1
ATOM 738 C CA . VAL A 1 95 ? 14.656 4.510 -4.454 1.00 93.56 95 VAL A CA 1
ATOM 739 C C . VAL A 1 95 ? 14.889 3.461 -5.533 1.00 93.56 95 VAL A C 1
ATOM 741 O O . VAL A 1 95 ? 13.954 3.030 -6.211 1.00 93.56 95 VAL A O 1
ATOM 744 N N . THR A 1 96 ? 16.143 3.050 -5.700 1.00 92.38 96 THR A N 1
ATOM 745 C CA . THR A 1 96 ? 16.513 1.978 -6.628 1.00 92.38 96 THR A CA 1
ATOM 746 C C . THR A 1 96 ? 16.248 0.627 -5.976 1.00 92.38 96 THR A C 1
ATOM 748 O O . THR A 1 96 ? 16.806 0.317 -4.929 1.00 92.38 96 THR A O 1
ATOM 751 N N . THR A 1 97 ? 15.410 -0.190 -6.607 1.00 91.94 97 THR A N 1
ATOM 752 C CA . THR A 1 97 ? 15.095 -1.552 -6.165 1.00 91.94 97 THR A CA 1
ATOM 753 C C . THR A 1 97 ? 14.844 -2.450 -7.373 1.00 91.94 97 THR A C 1
ATOM 755 O O . THR A 1 97 ? 14.451 -1.971 -8.436 1.00 91.94 97 THR A O 1
ATOM 758 N N . ALA A 1 98 ? 15.082 -3.753 -7.211 1.00 92.75 98 ALA A N 1
ATOM 759 C CA . ALA A 1 98 ? 14.733 -4.766 -8.206 1.00 92.75 98 ALA A CA 1
ATOM 760 C C . ALA A 1 98 ? 13.229 -5.100 -8.216 1.00 92.75 98 ALA A C 1
ATOM 762 O O . ALA A 1 98 ? 12.752 -5.740 -9.148 1.00 92.75 98 ALA A O 1
ATOM 763 N N . LEU A 1 99 ? 12.485 -4.682 -7.186 1.00 93.62 99 LEU A N 1
ATOM 764 C CA . LEU A 1 99 ? 11.041 -4.873 -7.103 1.00 93.62 99 LEU A CA 1
ATOM 765 C C . LEU A 1 99 ? 10.334 -3.965 -8.116 1.00 93.62 99 LEU A C 1
ATOM 767 O O . LEU A 1 99 ? 10.477 -2.745 -8.055 1.00 93.62 99 LEU A O 1
ATOM 771 N N . SER A 1 100 ? 9.554 -4.540 -9.030 1.00 93.12 100 SER A N 1
ATOM 772 C CA . SER A 1 100 ? 8.693 -3.769 -9.931 1.00 93.12 100 SER A CA 1
ATOM 773 C C . SER A 1 100 ? 7.371 -3.386 -9.252 1.00 93.12 100 SER A C 1
ATOM 775 O O . SER A 1 100 ? 6.962 -3.970 -8.245 1.00 93.12 100 SER A O 1
ATOM 777 N N . ILE A 1 101 ? 6.680 -2.384 -9.804 1.00 92.69 101 ILE A N 1
ATOM 778 C CA . ILE A 1 101 ? 5.377 -1.933 -9.289 1.00 92.69 101 ILE A CA 1
ATOM 779 C C . ILE A 1 101 ? 4.316 -3.024 -9.470 1.00 92.69 101 ILE A C 1
ATOM 781 O O . ILE A 1 101 ? 3.542 -3.284 -8.555 1.00 92.69 101 ILE A O 1
ATOM 785 N N . ASP A 1 102 ? 4.309 -3.677 -10.630 1.00 91.19 102 ASP A N 1
ATOM 786 C CA . ASP A 1 102 ? 3.444 -4.812 -10.962 1.00 91.19 102 ASP A CA 1
ATOM 787 C C . ASP A 1 102 ? 3.690 -6.017 -10.040 1.00 91.19 102 ASP A C 1
ATOM 789 O O . ASP A 1 102 ? 2.729 -6.597 -9.525 1.00 91.19 102 ASP A O 1
ATOM 793 N N . ALA A 1 103 ? 4.952 -6.348 -9.738 1.00 92.19 103 ALA A N 1
ATOM 794 C CA . ALA A 1 103 ? 5.284 -7.409 -8.789 1.00 92.19 103 ALA A CA 1
ATOM 795 C C . ALA A 1 103 ? 4.816 -7.064 -7.369 1.00 92.19 103 ALA A C 1
ATOM 797 O O . ALA A 1 103 ? 4.228 -7.908 -6.693 1.00 92.19 103 ALA A O 1
ATOM 798 N N . PHE A 1 104 ? 5.003 -5.816 -6.925 1.00 94.06 104 PHE A N 1
ATOM 799 C CA . PHE A 1 104 ? 4.499 -5.378 -5.623 1.00 94.06 104 PHE A CA 1
ATOM 800 C C . PHE A 1 104 ? 2.966 -5.413 -5.549 1.00 94.06 104 PHE A C 1
ATOM 802 O O . PHE A 1 104 ? 2.407 -5.894 -4.562 1.00 94.06 104 PHE A O 1
ATOM 809 N N . ALA A 1 105 ? 2.279 -4.938 -6.591 1.00 92.69 105 ALA A N 1
ATOM 810 C CA . ALA A 1 105 ? 0.822 -4.975 -6.670 1.00 92.69 105 ALA A CA 1
ATOM 811 C C . ALA A 1 105 ? 0.294 -6.418 -6.624 1.00 92.69 105 ALA A C 1
ATOM 813 O O . ALA A 1 105 ? -0.639 -6.711 -5.873 1.00 92.69 105 ALA A O 1
ATOM 814 N N . THR A 1 106 ? 0.937 -7.331 -7.358 1.00 92.31 106 THR A N 1
ATOM 815 C CA . THR A 1 106 ? 0.625 -8.769 -7.345 1.00 92.31 106 THR A CA 1
ATOM 816 C C . THR A 1 106 ? 0.825 -9.371 -5.955 1.00 92.31 106 THR A C 1
ATOM 818 O O . THR A 1 106 ? -0.098 -9.983 -5.420 1.00 92.31 106 THR A O 1
ATOM 821 N N . LEU A 1 107 ? 1.969 -9.108 -5.313 1.00 94.19 107 LEU A N 1
ATOM 822 C CA . LEU A 1 107 ? 2.258 -9.562 -3.950 1.00 94.19 107 LEU A CA 1
ATOM 823 C C . LEU A 1 107 ? 1.193 -9.087 -2.954 1.00 94.19 107 LEU A C 1
ATOM 825 O O . LEU A 1 107 ? 0.734 -9.863 -2.118 1.00 94.19 107 LEU A O 1
ATOM 829 N N . CYS A 1 108 ? 0.753 -7.831 -3.052 1.00 91.44 108 CYS A N 1
ATOM 830 C CA . CYS A 1 108 ? -0.296 -7.296 -2.182 1.00 91.44 108 CYS A CA 1
ATOM 831 C C . CYS A 1 108 ? -1.651 -7.982 -2.410 1.00 91.44 108 CYS A C 1
ATOM 833 O O . CYS A 1 108 ? -2.370 -8.243 -1.444 1.00 91.44 108 CYS A O 1
ATOM 835 N N . ARG A 1 109 ? -1.996 -8.303 -3.665 1.00 91.06 109 ARG A N 1
ATOM 836 C CA . ARG A 1 109 ? -3.228 -9.033 -4.008 1.00 91.06 109 ARG A CA 1
ATOM 837 C C . ARG A 1 109 ? -3.217 -10.470 -3.500 1.00 91.06 109 ARG A C 1
ATOM 839 O O . ARG A 1 109 ? -4.238 -10.935 -3.005 1.00 91.06 109 ARG A O 1
ATOM 846 N N . GLU A 1 110 ? -2.084 -11.157 -3.602 1.00 91.19 110 GLU A N 1
ATOM 847 C CA . GLU A 1 110 ? -1.915 -12.514 -3.070 1.00 91.19 110 GLU A CA 1
ATOM 848 C C . GLU A 1 110 ? -1.935 -12.529 -1.540 1.00 91.19 110 GLU A C 1
ATOM 850 O O . GLU A 1 110 ? -2.536 -13.411 -0.921 1.00 91.19 110 GLU A O 1
ATOM 855 N N . LEU A 1 111 ? -1.301 -11.530 -0.919 1.00 92.31 111 LEU A N 1
ATOM 856 C CA . LEU A 1 111 ? -1.279 -11.390 0.529 1.00 92.31 111 LEU A CA 1
ATOM 857 C C . LEU A 1 111 ? -2.665 -11.045 1.085 1.00 92.31 111 LEU A C 1
ATOM 859 O O . LEU A 1 111 ? -3.002 -11.526 2.162 1.00 92.31 111 LEU A O 1
ATOM 863 N N . ASP A 1 112 ? -3.460 -10.239 0.377 1.00 88.56 112 ASP A N 1
ATOM 864 C CA . ASP A 1 112 ? -4.837 -9.867 0.732 1.00 88.56 112 ASP A CA 1
ATOM 865 C C . ASP A 1 112 ? -4.987 -9.487 2.219 1.00 88.56 112 ASP A C 1
ATOM 867 O O . ASP A 1 112 ? -5.719 -10.099 3.013 1.00 88.56 112 ASP A O 1
ATOM 871 N N . LEU A 1 113 ? -4.223 -8.466 2.618 1.00 86.19 113 LEU A N 1
ATOM 872 C CA . LEU A 1 113 ? -4.191 -7.965 3.994 1.00 86.19 113 LEU A CA 1
ATOM 873 C C . LEU A 1 113 ? -5.577 -7.530 4.472 1.00 86.19 113 LEU A C 1
ATOM 875 O O . LEU A 1 113 ? -5.917 -7.756 5.635 1.00 86.19 113 LEU A O 1
ATOM 879 N N . GLY A 1 114 ? -6.395 -6.971 3.575 1.00 81.25 114 GLY A N 1
ATOM 880 C CA . GLY A 1 114 ? -7.776 -6.596 3.865 1.00 81.25 114 GLY A CA 1
ATOM 881 C C . GLY A 1 114 ? -8.615 -7.781 4.350 1.00 81.25 114 GLY A C 1
ATOM 882 O O . GLY A 1 114 ? -9.198 -7.722 5.438 1.00 81.25 114 GLY A O 1
ATOM 883 N N . ARG A 1 115 ? -8.634 -8.897 3.605 1.00 84.56 115 ARG A N 1
ATOM 884 C CA . ARG A 1 115 ? -9.371 -10.107 4.012 1.00 84.56 115 ARG A CA 1
ATOM 885 C C . ARG A 1 115 ? -8.795 -10.732 5.280 1.00 84.56 115 ARG A C 1
ATOM 887 O O . ARG A 1 115 ? -9.560 -11.179 6.145 1.00 84.56 115 ARG A O 1
ATOM 894 N N . LYS A 1 116 ? -7.466 -10.760 5.423 1.00 88.06 116 LYS A N 1
ATOM 895 C CA . LYS A 1 116 ? -6.799 -11.288 6.626 1.00 88.06 116 LYS A CA 1
ATOM 896 C C . LYS A 1 116 ? -7.161 -10.476 7.869 1.00 88.06 116 LYS A C 1
ATOM 898 O O . LYS A 1 116 ? -7.544 -11.067 8.879 1.00 88.06 116 LYS A O 1
ATOM 903 N N . TYR A 1 117 ? -7.132 -9.147 7.784 1.00 87.00 117 TYR A N 1
ATOM 904 C CA . TYR A 1 117 ? -7.495 -8.282 8.905 1.00 87.00 117 TYR A CA 1
ATOM 905 C C . TYR A 1 117 ? -8.991 -8.358 9.225 1.00 87.00 117 TYR A C 1
ATOM 907 O O . TYR A 1 117 ? -9.366 -8.457 10.391 1.00 87.00 117 TYR A O 1
ATOM 915 N N . HIS A 1 118 ? -9.858 -8.420 8.210 1.00 82.69 118 HIS A N 1
ATOM 916 C CA . HIS A 1 118 ? -11.291 -8.651 8.408 1.00 82.69 118 HIS A CA 1
ATOM 917 C C . HIS A 1 118 ? -11.558 -9.965 9.161 1.00 82.69 118 HIS A C 1
ATOM 919 O O . HIS A 1 118 ? -12.321 -9.995 10.126 1.00 82.69 118 HIS A O 1
ATOM 925 N N . THR A 1 119 ? -10.882 -11.049 8.773 1.00 85.81 119 THR A N 1
ATOM 926 C CA . THR A 1 119 ? -10.975 -12.350 9.457 1.00 85.81 119 THR A CA 1
ATOM 927 C C . THR A 1 119 ? -10.470 -12.262 10.899 1.00 85.81 119 THR A C 1
ATOM 929 O O . THR A 1 119 ? -11.134 -12.753 11.813 1.00 85.81 119 THR A O 1
ATOM 932 N N . TYR A 1 120 ? -9.339 -11.584 11.122 1.00 84.31 120 TYR A N 1
ATOM 933 C CA . TYR A 1 120 ? -8.791 -11.327 12.454 1.00 84.31 120 TYR A CA 1
ATOM 934 C C . TYR A 1 120 ? -9.790 -10.582 13.348 1.00 84.31 120 TYR A C 1
ATOM 936 O O . TYR A 1 120 ? -10.066 -11.033 14.463 1.00 84.31 120 TYR A O 1
ATOM 944 N N . LEU A 1 121 ? -10.392 -9.500 12.845 1.00 82.44 121 LEU A N 1
ATOM 945 C CA . LEU A 1 121 ? -11.413 -8.738 13.559 1.00 82.44 121 LEU A CA 1
ATOM 946 C C . LEU A 1 121 ? -12.645 -9.593 13.857 1.00 82.44 121 LEU A C 1
ATOM 948 O O . LEU A 1 121 ? -13.138 -9.577 14.977 1.00 82.44 121 LEU A O 1
ATOM 952 N N . HIS A 1 122 ? -13.128 -10.396 12.910 1.00 77.44 122 HIS A N 1
ATOM 953 C CA . HIS A 1 122 ? -14.274 -11.272 13.162 1.00 77.44 122 HIS A CA 1
ATOM 954 C C . HIS A 1 122 ? -14.005 -12.359 14.207 1.00 77.44 122 HIS A C 1
ATOM 956 O O . HIS A 1 122 ? -14.941 -12.772 14.891 1.00 77.44 122 HIS A O 1
ATOM 962 N N . ALA A 1 123 ? -12.764 -12.824 14.338 1.00 79.31 123 ALA A N 1
ATOM 963 C CA . ALA A 1 123 ? -12.387 -13.808 15.346 1.00 79.31 123 ALA A CA 1
ATOM 964 C C . ALA A 1 123 ? -12.187 -13.186 16.741 1.00 79.31 123 ALA A C 1
ATOM 966 O O . ALA A 1 123 ? -12.540 -13.811 17.735 1.00 79.31 123 ALA A O 1
ATOM 967 N N . HIS A 1 124 ? -11.661 -11.957 16.824 1.00 73.75 124 HIS A N 1
ATOM 968 C CA . HIS A 1 124 ? -11.240 -11.336 18.093 1.00 73.75 124 HIS A CA 1
ATOM 969 C C . HIS A 1 124 ? -12.170 -10.232 18.601 1.00 73.75 124 HIS A C 1
ATOM 971 O O . HIS A 1 124 ? -12.150 -9.903 19.784 1.00 73.75 124 HIS A O 1
ATOM 977 N N . ALA A 1 125 ? -12.969 -9.641 17.716 1.00 66.00 125 ALA A N 1
ATOM 978 C CA . ALA A 1 125 ? -13.896 -8.565 18.038 1.00 66.00 125 ALA A CA 1
ATOM 979 C C . ALA A 1 125 ? -15.342 -9.048 18.148 1.00 66.00 125 ALA A C 1
ATOM 981 O O . ALA A 1 125 ? -16.216 -8.203 18.313 1.00 66.00 125 ALA A O 1
ATOM 982 N N . ARG A 1 126 ? -15.616 -10.363 18.059 1.00 60.38 126 ARG A N 1
ATOM 983 C CA . ARG A 1 126 ? -16.941 -10.918 18.362 1.00 60.38 126 ARG A CA 1
ATOM 984 C C . ARG A 1 126 ? -17.283 -10.617 19.811 1.00 60.38 126 ARG A C 1
ATOM 986 O O . ARG A 1 126 ? -16.663 -11.169 20.715 1.00 60.38 126 ARG A O 1
ATOM 993 N N . PRO A 1 127 ? -18.296 -9.783 20.046 1.00 53.78 127 PRO A N 1
ATOM 994 C CA . PRO A 1 127 ? -18.844 -9.658 21.364 1.00 53.78 127 PRO A CA 1
ATOM 995 C C . PRO A 1 127 ? -19.907 -10.748 21.454 1.00 53.78 127 PRO A C 1
ATOM 997 O O . PRO A 1 127 ? -20.869 -10.748 20.675 1.00 53.78 127 PRO A O 1
ATOM 1000 N N . ASP A 1 128 ? -19.714 -11.720 22.339 1.00 55.69 128 ASP A N 1
ATOM 1001 C CA . ASP A 1 128 ? -20.655 -12.837 22.494 1.00 55.69 128 ASP A CA 1
ATOM 1002 C C . ASP A 1 128 ? -22.059 -12.354 22.916 1.00 55.69 128 ASP A C 1
ATOM 1004 O O . ASP A 1 128 ? -23.040 -13.084 22.786 1.00 55.69 128 ASP A O 1
ATOM 1008 N N . SER A 1 129 ? -22.197 -11.080 23.309 1.00 55.44 129 SER A N 1
ATOM 1009 C CA . SER A 1 129 ? -23.460 -10.429 23.648 1.00 55.44 129 SER A CA 1
ATOM 1010 C C . SER A 1 129 ? -23.839 -9.270 22.701 1.00 55.44 129 SER A C 1
ATOM 1012 O O . SER A 1 129 ? -23.004 -8.543 22.156 1.00 55.44 129 SER A O 1
ATOM 1014 N N . ALA A 1 130 ? -25.146 -9.038 22.525 1.00 58.12 130 ALA A N 1
ATOM 1015 C CA . ALA A 1 130 ? -25.674 -7.858 21.824 1.00 58.12 130 ALA A CA 1
ATOM 1016 C C . ALA A 1 130 ? -25.336 -6.525 22.535 1.00 58.12 130 ALA A C 1
ATOM 1018 O O . ALA A 1 130 ? -25.299 -5.464 21.902 1.00 58.12 130 ALA A O 1
ATOM 1019 N N . ILE A 1 131 ? -25.055 -6.587 23.838 1.00 57.94 131 ILE A N 1
ATOM 1020 C CA . ILE A 1 131 ? -24.699 -5.443 24.683 1.00 57.94 131 ILE A CA 1
ATOM 1021 C C . ILE A 1 131 ? -23.297 -4.945 24.323 1.00 57.94 131 ILE A C 1
ATOM 1023 O O . ILE A 1 131 ? -23.105 -3.753 24.086 1.00 57.94 131 ILE A O 1
ATOM 1027 N N . ASP A 1 132 ? -22.339 -5.853 24.166 1.00 57.84 132 ASP A N 1
ATOM 1028 C CA . ASP A 1 132 ? -20.958 -5.488 23.854 1.00 57.84 132 ASP A CA 1
ATOM 1029 C C . ASP A 1 132 ? -20.810 -4.945 22.416 1.00 57.84 132 ASP A C 1
ATOM 1031 O O . ASP A 1 132 ? -20.024 -4.026 22.177 1.00 57.84 132 ASP A O 1
ATOM 1035 N N . ARG A 1 133 ? -21.633 -5.417 21.459 1.00 59.72 133 ARG A N 1
ATOM 1036 C CA . ARG A 1 133 ? -21.746 -4.806 20.114 1.00 59.72 133 ARG A CA 1
ATOM 1037 C C . ARG A 1 133 ? -22.225 -3.356 20.184 1.00 59.72 133 ARG A C 1
ATOM 1039 O O . ARG A 1 133 ? -21.685 -2.487 19.499 1.00 59.72 133 ARG A O 1
ATOM 1046 N N . SER A 1 134 ? -23.231 -3.096 21.014 1.00 60.97 134 SER A N 1
ATOM 1047 C CA . SER A 1 134 ? -23.801 -1.758 21.198 1.00 60.97 134 SER A CA 1
ATOM 1048 C C . SER A 1 134 ? -22.805 -0.821 21.883 1.00 60.97 134 SER A C 1
ATOM 1050 O O . SER A 1 134 ? -22.645 0.324 21.462 1.00 60.97 134 SER A O 1
ATOM 1052 N N . LEU A 1 135 ? -22.062 -1.328 22.870 1.00 65.25 135 LEU A N 1
ATOM 1053 C CA . LEU A 1 135 ? -21.017 -0.582 23.565 1.00 65.25 135 LEU A CA 1
ATOM 1054 C C . LEU A 1 135 ? -19.827 -0.256 22.651 1.00 65.25 135 LEU A C 1
ATOM 1056 O O . LEU A 1 135 ? -19.336 0.873 22.667 1.00 65.25 135 LEU A O 1
ATOM 1060 N N . LEU A 1 136 ? -19.382 -1.209 21.825 1.00 67.00 136 LEU A N 1
ATOM 1061 C CA . LEU A 1 136 ? -18.329 -0.975 20.834 1.00 67.00 136 LEU A CA 1
ATOM 1062 C C . LEU A 1 136 ? -18.765 0.067 19.798 1.00 67.00 136 LEU A C 1
ATOM 1064 O O . LEU A 1 136 ? -18.012 0.995 19.509 1.00 67.00 136 LEU A O 1
ATOM 1068 N N . ARG A 1 137 ? -19.999 -0.038 19.287 1.00 68.19 137 ARG A N 1
ATOM 1069 C CA . ARG A 1 137 ? -20.564 0.944 18.352 1.00 68.19 137 ARG A CA 1
ATOM 1070 C C . ARG A 1 137 ? -20.646 2.334 18.975 1.00 68.19 137 ARG A C 1
ATOM 1072 O O . ARG A 1 137 ? -20.295 3.308 18.310 1.00 68.19 137 ARG A O 1
ATOM 1079 N N . LEU A 1 138 ? -21.069 2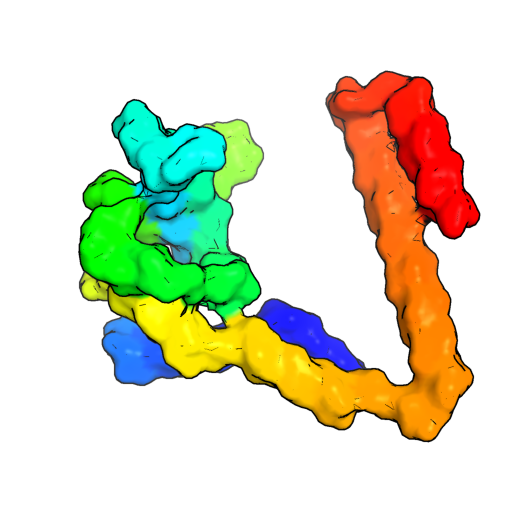.430 20.237 1.00 69.50 138 LEU A N 1
ATOM 1080 C CA . LEU A 1 138 ? -21.123 3.693 20.969 1.00 69.50 138 LEU A CA 1
ATOM 1081 C C . LEU A 1 138 ? -19.723 4.304 21.096 1.00 69.50 138 LEU A C 1
ATOM 1083 O O . LEU A 1 138 ? -19.523 5.439 20.683 1.00 69.50 138 LEU A O 1
ATOM 1087 N N . ARG A 1 139 ? -18.734 3.531 21.567 1.00 66.88 139 ARG A N 1
ATOM 1088 C CA . ARG A 1 139 ? -17.339 3.988 21.707 1.00 66.88 139 ARG A CA 1
ATOM 1089 C C . ARG A 1 139 ? -16.738 4.439 20.378 1.00 66.88 139 ARG A C 1
ATOM 1091 O O . ARG A 1 139 ? -16.129 5.502 20.317 1.00 66.88 139 ARG A O 1
ATOM 1098 N N . TYR A 1 140 ? -16.938 3.660 19.318 1.00 68.75 140 TYR A N 1
ATOM 1099 C CA . TYR A 1 140 ? -16.454 3.992 17.980 1.00 68.75 140 TYR A CA 1
ATOM 1100 C C . TYR A 1 140 ? -17.097 5.277 17.439 1.00 68.75 140 TYR A C 1
ATOM 1102 O O . TYR A 1 140 ? -16.405 6.143 16.906 1.00 68.75 140 TYR A O 1
ATOM 1110 N N . THR A 1 141 ? -18.411 5.435 17.619 1.00 64.62 141 THR A N 1
ATOM 1111 C CA . THR A 1 141 ? -19.145 6.636 17.187 1.00 64.62 141 THR A CA 1
ATOM 1112 C C . THR A 1 141 ? -18.681 7.872 17.956 1.00 64.62 141 THR A C 1
ATOM 1114 O O . THR A 1 141 ? -18.416 8.901 17.338 1.00 64.62 141 THR A O 1
ATOM 1117 N N . THR A 1 142 ? -18.518 7.768 19.277 1.00 67.38 142 THR A N 1
ATOM 1118 C CA . THR A 1 142 ? -17.985 8.852 20.113 1.00 67.38 142 THR A CA 1
ATOM 1119 C C . THR A 1 142 ? -16.579 9.247 19.674 1.00 67.38 142 THR A C 1
ATOM 1121 O O . THR A 1 142 ? -16.327 10.419 19.423 1.00 67.38 142 THR A O 1
ATOM 1124 N N . TRP A 1 143 ? -15.691 8.273 19.459 1.00 59.75 143 TRP A N 1
ATOM 1125 C CA . TRP A 1 143 ? -14.336 8.550 18.982 1.00 59.75 143 TRP A CA 1
ATOM 1126 C C . TRP A 1 143 ? -14.320 9.282 17.630 1.00 59.75 143 TRP A C 1
ATOM 1128 O O . TRP A 1 143 ? -13.599 10.266 17.481 1.00 59.75 143 TRP A O 1
ATOM 1138 N N . LYS A 1 144 ? -15.146 8.874 16.652 1.00 60.00 144 LYS A N 1
ATOM 1139 C CA . LYS A 1 144 ? -15.247 9.592 15.366 1.00 60.00 144 LYS A CA 1
ATOM 1140 C C . LYS A 1 144 ? -15.771 11.019 15.530 1.00 60.00 144 LYS A C 1
ATOM 1142 O O . LYS A 1 144 ? -15.301 11.918 14.835 1.00 60.00 144 LYS A O 1
ATOM 1147 N N . LYS A 1 145 ? -16.729 11.230 16.436 1.00 68.19 145 LYS A N 1
ATOM 1148 C CA . LYS A 1 145 ? -17.270 12.557 16.760 1.00 68.19 145 LYS A CA 1
ATOM 1149 C C . LYS A 1 145 ? -16.201 13.463 17.365 1.00 68.19 145 LYS A C 1
ATOM 1151 O O . LYS A 1 145 ? -16.107 14.626 16.971 1.00 68.19 145 LYS A O 1
ATOM 1156 N N . ASP A 1 146 ? -15.374 12.923 18.253 1.00 62.25 146 ASP A N 1
ATOM 1157 C CA . ASP A 1 146 ? -14.281 13.654 18.895 1.00 62.25 146 ASP A CA 1
ATOM 1158 C C . ASP A 1 146 ? -13.149 13.961 17.908 1.00 62.25 146 ASP A C 1
ATOM 1160 O O . ASP A 1 146 ? -12.673 15.095 17.853 1.00 62.25 146 ASP A O 1
ATOM 1164 N N . ALA A 1 147 ? -12.784 13.003 17.051 1.00 62.06 147 ALA A N 1
ATOM 1165 C CA . ALA A 1 147 ? -11.805 13.213 15.986 1.00 62.06 147 ALA A CA 1
ATOM 1166 C C . ALA A 1 147 ? -12.262 14.286 14.980 1.00 62.06 147 ALA A C 1
ATOM 1168 O O . ALA A 1 147 ? -11.468 15.145 14.598 1.00 62.06 147 ALA A O 1
ATOM 1169 N N . LEU A 1 148 ? -13.544 14.287 14.590 1.00 68.88 148 LEU A N 1
ATOM 1170 C CA . LEU A 1 148 ? -14.112 15.315 13.712 1.00 68.88 148 LEU A CA 1
ATOM 1171 C C . LEU A 1 148 ? -14.063 16.703 14.361 1.00 68.88 148 LEU A C 1
ATOM 1173 O O . LEU A 1 148 ? -13.661 17.668 13.715 1.00 68.88 148 LEU A O 1
ATOM 1177 N N . LYS A 1 149 ? -14.420 16.807 15.648 1.00 69.25 149 LYS A N 1
ATOM 1178 C CA . LYS A 1 149 ? -14.315 18.067 16.398 1.00 69.25 149 LYS A CA 1
ATOM 1179 C C . LYS A 1 149 ? -12.872 18.555 16.454 1.00 69.25 149 LYS A C 1
ATOM 1181 O O . LYS A 1 149 ? -12.633 19.727 16.177 1.00 69.25 149 LYS A O 1
ATOM 1186 N N . ALA A 1 150 ? -11.919 17.675 16.765 1.00 65.69 150 ALA A N 1
ATOM 1187 C CA . ALA A 1 150 ? -10.501 18.019 16.819 1.00 65.69 150 ALA A CA 1
ATOM 1188 C C . ALA A 1 150 ? -9.976 18.498 15.454 1.00 65.69 150 ALA A C 1
ATOM 1190 O O . ALA A 1 150 ? -9.309 19.529 15.379 1.00 65.69 150 ALA A O 1
ATOM 1191 N N . ALA A 1 151 ? -10.336 17.810 14.366 1.00 62.59 151 ALA A N 1
ATOM 1192 C CA . ALA A 1 151 ? -9.984 18.220 13.008 1.00 62.59 151 ALA A CA 1
ATOM 1193 C C . ALA A 1 151 ? -10.598 19.580 12.630 1.00 62.59 151 ALA A C 1
ATOM 1195 O O . ALA A 1 151 ? -9.901 20.424 12.074 1.00 62.59 151 ALA A O 1
ATOM 1196 N N . ALA A 1 152 ? -11.862 19.835 12.989 1.00 66.88 152 ALA A N 1
ATOM 1197 C CA . ALA A 1 152 ? -12.517 21.123 12.756 1.00 66.88 152 ALA A CA 1
ATOM 1198 C C . ALA A 1 152 ? -11.856 22.266 13.548 1.00 66.88 152 ALA A C 1
ATOM 1200 O O . ALA A 1 152 ? -11.646 23.347 13.004 1.00 66.88 152 ALA A O 1
ATOM 1201 N N . HIS A 1 153 ? -11.468 22.027 14.806 1.00 67.88 153 HIS A N 1
ATOM 1202 C CA . HIS A 1 153 ? -10.709 23.003 15.598 1.00 67.88 153 HIS A CA 1
ATOM 1203 C C . HIS A 1 153 ? -9.349 23.300 14.958 1.00 67.88 153 HIS A C 1
ATOM 1205 O O . HIS A 1 153 ? -8.983 24.464 14.818 1.00 67.88 153 HIS A O 1
ATOM 1211 N N . MET A 1 154 ? -8.617 22.268 14.522 1.00 60.53 154 MET A N 1
ATOM 1212 C CA . MET A 1 154 ? -7.337 22.457 13.834 1.00 60.53 154 MET A CA 1
ATOM 1213 C C . MET A 1 154 ? -7.490 23.241 12.527 1.00 60.53 154 MET A C 1
ATOM 1215 O O . MET A 1 154 ? -6.689 24.134 12.268 1.00 60.53 154 MET A O 1
ATOM 1219 N N . ALA A 1 155 ? -8.520 22.951 11.731 1.00 67.62 155 ALA A N 1
ATOM 1220 C CA . ALA A 1 155 ? -8.801 23.664 10.488 1.00 67.62 155 ALA A CA 1
ATOM 1221 C C . ALA A 1 155 ? -9.167 25.139 10.735 1.00 67.62 155 ALA A C 1
ATOM 1223 O O . ALA A 1 155 ? -8.724 26.012 9.995 1.00 67.62 155 ALA A O 1
ATOM 1224 N N . LEU A 1 156 ? -9.922 25.445 11.798 1.00 76.12 156 LEU A N 1
ATOM 1225 C CA . LEU A 1 156 ? -10.235 26.828 12.179 1.00 76.12 156 LEU A CA 1
ATOM 1226 C C . LEU A 1 156 ? -8.970 27.589 12.602 1.00 76.12 156 LEU A C 1
ATOM 1228 O O . LEU A 1 156 ? -8.757 28.717 12.168 1.00 76.12 156 LEU A O 1
ATOM 1232 N N . LEU A 1 157 ? -8.112 26.959 13.411 1.00 77.00 157 LEU A N 1
ATOM 1233 C CA . LEU A 1 157 ? -6.846 27.550 13.863 1.00 77.00 157 LEU A CA 1
ATOM 1234 C C . LEU A 1 157 ? -5.864 27.795 12.711 1.00 77.00 157 LEU A C 1
ATOM 1236 O O . LEU A 1 157 ? -5.128 28.777 12.739 1.00 77.00 157 LEU A O 1
ATOM 1240 N N . LYS A 1 158 ? -5.863 26.925 11.695 1.00 73.62 158 LYS A N 1
ATOM 1241 C CA . LYS A 1 158 ? -5.068 27.094 10.469 1.00 73.62 158 LYS A CA 1
ATOM 1242 C C . LYS A 1 158 ? -5.679 28.087 9.474 1.00 73.62 158 LYS A C 1
ATOM 1244 O O . LYS A 1 158 ? -5.011 28.465 8.519 1.00 73.62 158 LYS A O 1
ATOM 1249 N N . GLY A 1 159 ? -6.919 28.527 9.701 1.00 77.38 159 GLY A N 1
ATOM 1250 C CA . GLY A 1 159 ? -7.662 29.389 8.780 1.00 77.38 159 GLY A CA 1
ATOM 1251 C C . GLY A 1 159 ? -8.233 28.660 7.558 1.00 77.38 159 GLY A C 1
ATOM 1252 O O . GLY A 1 159 ? -8.778 29.313 6.670 1.00 77.38 159 GLY A O 1
ATOM 1253 N N . ASP A 1 160 ? -8.157 27.325 7.525 1.00 70.31 160 ASP A N 1
ATOM 1254 C CA . ASP A 1 160 ? -8.692 26.477 6.452 1.00 70.31 160 ASP A CA 1
ATOM 1255 C C . ASP A 1 160 ? -10.229 26.533 6.396 1.00 70.31 160 ASP A C 1
ATOM 1257 O O . ASP A 1 160 ? -10.834 26.322 5.344 1.00 70.31 160 ASP A O 1
ATOM 1261 N N . ILE A 1 161 ? -10.875 26.841 7.529 1.00 73.81 161 ILE A N 1
ATOM 1262 C CA . ILE A 1 161 ? -12.317 27.087 7.621 1.00 73.81 161 ILE A CA 1
ATOM 1263 C C . ILE A 1 161 ? -12.607 28.361 8.416 1.00 73.81 161 ILE A C 1
ATOM 1265 O O . ILE A 1 161 ? -11.925 28.689 9.384 1.00 73.81 161 ILE A O 1
ATOM 1269 N N . LYS A 1 162 ? -13.668 29.070 8.024 1.00 73.25 162 LYS A N 1
ATOM 1270 C CA . LYS A 1 162 ? -14.230 30.187 8.798 1.00 73.25 162 LYS A CA 1
ATOM 1271 C C . LYS A 1 162 ? -15.125 29.654 9.925 1.00 73.25 162 LYS A C 1
ATOM 1273 O O . LYS A 1 162 ? -15.529 28.490 9.896 1.00 73.25 162 LYS A O 1
ATOM 1278 N N . ALA A 1 163 ? -15.478 30.515 10.882 1.00 67.62 163 ALA A N 1
ATOM 1279 C CA . ALA A 1 163 ? -16.323 30.167 12.032 1.00 67.62 163 ALA A CA 1
ATOM 1280 C C . ALA A 1 163 ? -17.633 29.446 11.640 1.00 67.62 163 ALA A C 1
ATOM 1282 O O . ALA A 1 163 ? -18.047 28.508 12.318 1.00 67.62 163 ALA A O 1
ATOM 1283 N N . ASP A 1 164 ? -18.223 29.797 10.497 1.00 68.81 164 ASP A N 1
ATOM 1284 C CA . ASP A 1 164 ? -19.445 29.164 9.985 1.00 68.81 164 ASP A CA 1
ATOM 1285 C C . ASP A 1 164 ? -19.222 27.691 9.583 1.00 68.81 164 ASP A C 1
ATOM 1287 O O . ASP A 1 164 ? -20.043 26.823 9.878 1.00 68.81 164 ASP A O 1
ATOM 1291 N N . GLY A 1 165 ? -18.073 27.378 8.970 1.00 61.31 165 GLY A N 1
ATOM 1292 C CA . GLY A 1 165 ? -17.688 26.007 8.610 1.00 61.31 165 GLY A CA 1
ATOM 1293 C C . GLY A 1 165 ? -17.368 25.144 9.832 1.00 61.31 165 GLY A C 1
ATOM 1294 O O . GLY A 1 165 ? -17.637 23.943 9.846 1.00 61.31 165 GLY A O 1
ATOM 1295 N N . PHE A 1 166 ? -16.860 25.769 10.892 1.00 59.22 166 PHE A N 1
ATOM 1296 C CA . PHE A 1 166 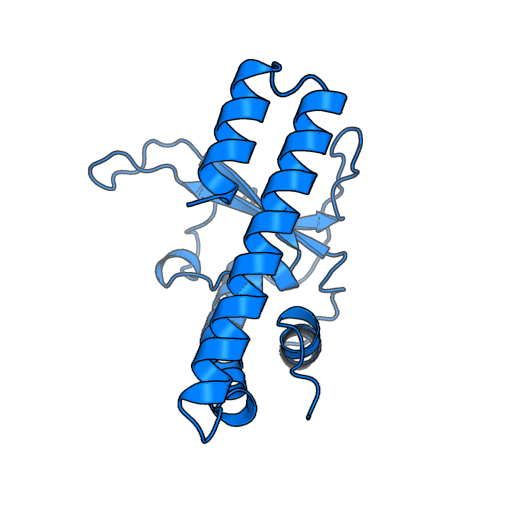? -16.660 25.124 12.184 1.00 59.22 166 PHE A CA 1
ATOM 1297 C C . PHE A 1 166 ? -17.991 24.797 12.879 1.00 59.22 166 PHE A C 1
ATOM 1299 O O . PHE A 1 166 ? -18.162 23.690 13.392 1.00 59.22 166 PHE A O 1
ATOM 1306 N N . CYS A 1 167 ? -18.953 25.726 12.848 1.00 63.59 167 CYS A N 1
ATOM 1307 C CA . CYS A 1 167 ? -20.274 25.543 13.453 1.00 63.59 167 CYS A CA 1
ATOM 1308 C C . CYS A 1 167 ? -21.025 24.351 12.828 1.00 63.59 167 CYS A C 1
ATOM 1310 O O . CYS A 1 167 ? -21.520 23.476 13.537 1.00 63.59 167 CYS A O 1
ATOM 1312 N N . LEU A 1 168 ? -20.992 24.231 11.496 1.00 67.69 168 LEU A N 1
ATOM 1313 C CA . LEU A 1 168 ? -21.600 23.107 10.769 1.00 67.69 168 LEU A CA 1
ATOM 1314 C C . LEU A 1 168 ? -20.952 21.748 11.100 1.00 67.69 168 LEU A C 1
ATOM 1316 O O . LEU A 1 168 ? -21.642 20.729 11.220 1.00 67.69 168 LEU A O 1
ATOM 1320 N N . ALA A 1 169 ? -19.627 21.709 11.276 1.00 60.06 169 ALA A N 1
ATOM 1321 C CA . ALA A 1 169 ? -18.910 20.498 11.688 1.00 60.06 169 ALA A CA 1
ATOM 1322 C C . ALA A 1 169 ? -19.239 20.090 13.140 1.00 60.06 169 ALA A C 1
ATOM 1324 O O . ALA A 1 169 ? -19.315 18.901 13.462 1.00 60.06 169 ALA A O 1
ATOM 1325 N N . ALA A 1 170 ? -19.476 21.068 14.018 1.00 60.78 170 ALA A N 1
ATOM 1326 C CA . ALA A 1 170 ? -19.886 20.827 15.398 1.00 60.78 170 ALA A CA 1
ATOM 1327 C C . ALA A 1 170 ? -21.318 20.262 15.489 1.00 60.78 170 ALA A C 1
ATOM 1329 O O . ALA A 1 170 ? -21.548 19.299 16.224 1.00 60.78 170 ALA A O 1
ATOM 1330 N N . GLU A 1 171 ? -22.253 20.789 14.695 1.00 61.38 171 GLU A N 1
ATOM 1331 C CA . GLU A 1 171 ? -23.648 20.324 14.641 1.00 61.38 171 GLU A CA 1
ATOM 1332 C C . GLU A 1 171 ? -23.791 18.921 14.028 1.00 61.38 171 GLU A C 1
ATOM 1334 O O . GLU A 1 171 ? -24.594 18.102 14.482 1.00 61.38 171 GLU A O 1
ATOM 1339 N N . SER A 1 172 ? -22.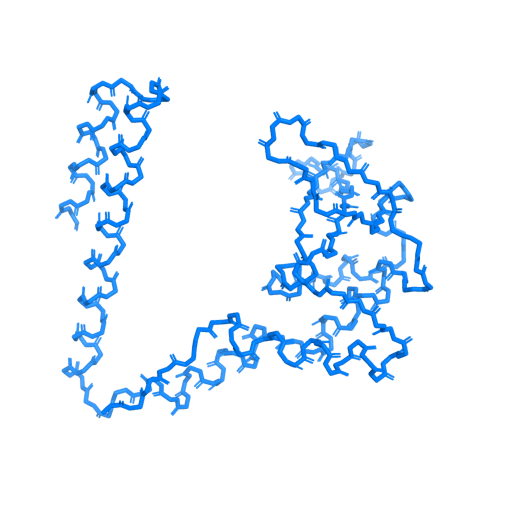993 18.602 13.006 1.00 60.22 172 SER A N 1
ATOM 1340 C CA . SER A 1 172 ? -22.985 17.269 12.382 1.00 60.22 172 SER A CA 1
ATOM 1341 C C . SER A 1 172 ? -22.355 16.193 13.272 1.00 60.22 172 SER A C 1
ATOM 1343 O O . SER A 1 172 ? -22.700 15.022 13.147 1.00 60.22 172 SER A O 1
ATOM 1345 N N . SER A 1 173 ? -21.511 16.580 14.233 1.00 56.31 173 SER A N 1
ATOM 1346 C CA . SER A 1 173 ? -20.989 15.691 15.279 1.00 56.31 173 SER A CA 1
ATOM 1347 C C . SER A 1 173 ? -22.032 15.374 16.370 1.00 56.31 173 SER A C 1
ATOM 1349 O O . SER A 1 173 ? -21.880 14.414 17.125 1.00 56.31 173 SER A O 1
ATOM 1351 N N . GLN A 1 174 ? -23.127 16.135 16.479 1.00 51.22 174 GLN A N 1
ATOM 1352 C CA . GLN A 1 174 ? -24.184 15.886 17.473 1.00 51.22 174 GLN A CA 1
ATOM 1353 C C . GLN A 1 174 ? -25.272 14.919 16.987 1.00 51.22 174 GLN A C 1
ATOM 1355 O O . GLN A 1 174 ? -25.839 14.212 17.820 1.00 51.22 174 GLN A O 1
ATOM 1360 N N . ARG A 1 175 ? -25.500 14.820 15.672 1.00 46.22 175 ARG A N 1
ATOM 1361 C CA . ARG A 1 175 ? -26.404 13.826 15.056 1.00 46.22 175 ARG A CA 1
ATOM 1362 C C . ARG A 1 175 ? -25.782 12.431 15.020 1.00 46.22 175 ARG A C 1
ATOM 1364 O O . ARG A 1 175 ? -26.546 11.449 15.052 1.00 46.22 175 ARG A O 1
#

Radius of gyration: 20.17 Å; Cα contacts (8 Å, |Δi|>4): 198; chains: 1; bounding box: 43×44×49 Å

Mean predicted aligned error: 11.69 Å

pLDDT: mean 80.87, std 12.84, range [44.91, 95.94]

InterPro domains:
  IPR046673 Dermonecrotic toxin, N-terminal domain [PF20178] (1-170)

Secondary structure (DSSP, 8-state):
---PPPHHHHHHHHHHHHHHHTT----TTTEEEEEEEEEE-TTS-EEEEEEEEEEEHHHHHHH---TGGGSTTSS-TT-EEEEPPPTTT----BPP-S--HHHHHHHHHHHTHHHHHHHHHHHHS--SSHHHHHHHHHHHHHHHHHHHHHHHHHHHHHTSS-HHHHHHHHHHTT-

Nearest PDB structures (foldseek):
  6w9s-assembly1_A  TM=1.849E-01  e=7.340E+00  Escherichia albertii TW07627
  5h1s-assembly1_R  TM=2.143E-01  e=9.815E+00  Spinacia oleracea

Sequence (175 aa):
MAKIQTVVEFAQPLLETALKHAGHELDVEQTCLRLYVPVEDAFGRRTGGFKSKTFSLLQAALNNFEEPEAAPGFFNSASGFITRPDDTLGHFERVTTALSIDAFATLCRELDLGRKYHTYLHAHARPDSAIDRSLLRLRYTTWKKDALKA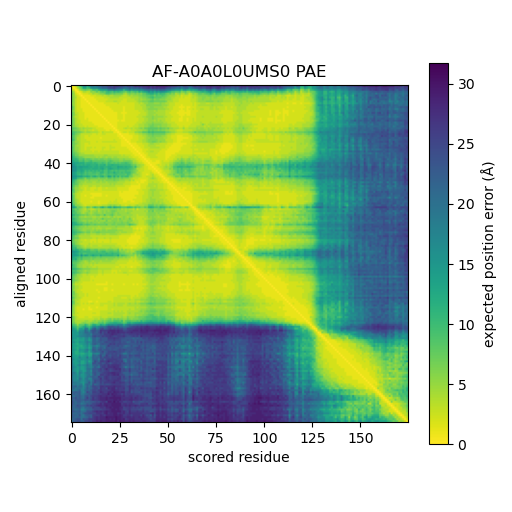AAHMALLKGDIKADGFCLAAESSQR

Foldseek 3Di:
DDDQDDLCRQQVVLLCVLCVVVVHHDDQQFKKKWWWAFDADPVRHGPVHTDIDIDRLSRDLQVAADPCQLDPPRTPPVIAIWTQQDPPPRDIDGDDDPDDSSNSNVSSNVSVSVVVSVVSCVVPVDDVDPVSVVVVVVVVLLVVLVVLLVVLVVCVVVVVDPPVSSVVSNVVSVD